Protein AF-K0F5Z2-F1 (afdb_monomer_lite)

Foldseek 3Di:
DAPDDDDFFFKKKFWDQVVQQGDPPPDPSTDIFIFGFHDFDDDPVNDDGGQWTWGWGADPPPGTDTHIAGVVSVIHMDGPPVPD

pLDDT: mean 91.79, std 8.67, range [45.12, 97.62]

Secondary structure (DSSP, 8-state):
--SS---TT-EEEEEE-SSS-B--TTSTT-EEEEEEEEEEE--TT--SS--EEEEEEEETTTEEEEEEE-GGGT---EE-GGG-

Sequence (84 aa):
MFDSEFAPGDPVRWFDDGHGRGLPADHPAAVRRSGVVSSVLRNPDGSGPAVGYFVRCYSTISGSYIATVRPDLGHVLALDERAS

Structure (mmCIF, N/CA/C/O backbone):
data_AF-K0F5Z2-F1
#
_entry.id   AF-K0F5Z2-F1
#
loop_
_atom_site.group_PDB
_atom_site.id
_atom_site.type_symbol
_atom_site.label_atom_id
_atom_site.label_alt_id
_atom_site.label_comp_id
_atom_site.label_asym_id
_atom_site.label_entity_id
_atom_site.label_seq_id
_atom_site.pdbx_PDB_ins_code
_atom_site.Cartn_x
_atom_site.Cartn_y
_atom_site.Cartn_z
_atom_site.occupancy
_atom_site.B_iso_or_equiv
_atom_site.auth_seq_id
_atom_site.auth_comp_id
_atom_site.auth_asym_id
_atom_site.auth_atom_id
_atom_site.pdbx_PDB_model_num
ATOM 1 N N . MET A 1 1 ? 8.565 -2.685 9.438 1.00 73.31 1 MET A N 1
ATOM 2 C CA . MET A 1 1 ? 7.221 -2.347 9.960 1.00 73.31 1 MET A CA 1
ATOM 3 C C . MET A 1 1 ? 6.844 -0.984 9.403 1.00 73.31 1 MET A C 1
ATOM 5 O O . MET A 1 1 ? 7.762 -0.254 9.058 1.00 73.31 1 MET A O 1
ATOM 9 N N . PHE A 1 2 ? 5.558 -0.669 9.241 1.00 80.62 2 PHE A N 1
ATOM 10 C CA . PHE A 1 2 ? 5.157 0.679 8.824 1.00 80.62 2 PHE A CA 1
ATOM 11 C C . PHE A 1 2 ? 5.276 1.666 9.989 1.00 80.62 2 PHE A C 1
ATOM 13 O O . PHE A 1 2 ? 4.951 1.307 11.118 1.00 80.62 2 PHE A O 1
ATOM 20 N N . ASP A 1 3 ? 5.693 2.899 9.697 1.00 76.31 3 ASP A N 1
ATOM 21 C CA . ASP A 1 3 ? 5.797 3.982 10.689 1.00 76.31 3 ASP A CA 1
ATOM 22 C C . ASP A 1 3 ? 4.425 4.527 11.123 1.00 76.31 3 ASP A C 1
ATOM 24 O O . ASP A 1 3 ? 4.308 5.255 12.105 1.00 76.31 3 ASP A O 1
ATOM 28 N N . SER A 1 4 ? 3.364 4.199 10.383 1.00 82.69 4 SER A N 1
ATOM 29 C CA . SER A 1 4 ? 1.986 4.602 10.670 1.00 82.69 4 SER A CA 1
ATOM 30 C C . SER A 1 4 ? 1.006 3.503 10.267 1.00 82.69 4 SER A C 1
ATOM 32 O O . SER A 1 4 ? 1.245 2.751 9.315 1.00 82.69 4 SER A O 1
ATOM 34 N N . GLU A 1 5 ? -0.101 3.402 11.004 1.00 89.75 5 GLU A N 1
ATOM 35 C CA . GLU A 1 5 ? -1.217 2.541 10.624 1.00 89.75 5 GLU A CA 1
ATOM 36 C C . GLU A 1 5 ? -2.190 3.299 9.720 1.00 89.75 5 GLU A C 1
ATOM 38 O O . GLU A 1 5 ? -2.536 4.444 9.999 1.00 89.75 5 GLU A O 1
ATOM 43 N N . PHE A 1 6 ? -2.634 2.636 8.654 1.00 94.19 6 PHE A N 1
ATOM 44 C CA . PHE A 1 6 ? -3.657 3.137 7.740 1.00 94.19 6 PHE A CA 1
ATOM 45 C C . PHE A 1 6 ? -4.951 2.341 7.931 1.00 94.19 6 PHE A C 1
ATOM 47 O O . PHE A 1 6 ? -4.922 1.128 8.168 1.00 94.19 6 PHE A O 1
ATOM 54 N N . ALA A 1 7 ? -6.090 3.007 7.803 1.00 94.94 7 ALA A N 1
ATOM 55 C CA . ALA A 1 7 ? -7.417 2.416 7.879 1.00 94.94 7 ALA A CA 1
ATOM 56 C C . ALA A 1 7 ? -7.991 2.135 6.478 1.00 94.94 7 ALA A C 1
ATOM 58 O O . ALA A 1 7 ? -7.613 2.783 5.501 1.00 94.94 7 ALA A O 1
ATOM 59 N N . PRO A 1 8 ? -8.938 1.187 6.342 1.00 96.56 8 PRO A N 1
ATOM 60 C CA . PRO A 1 8 ? -9.718 1.060 5.118 1.00 96.56 8 PRO A CA 1
ATOM 61 C C . PRO A 1 8 ? -10.389 2.390 4.748 1.00 96.56 8 PRO A C 1
ATOM 63 O O . PRO A 1 8 ? -11.065 2.993 5.577 1.00 96.56 8 PRO A O 1
ATOM 66 N N . GLY A 1 9 ? -10.219 2.823 3.500 1.00 96.62 9 GLY A N 1
ATOM 67 C CA . GLY A 1 9 ? -10.665 4.131 3.015 1.00 96.62 9 GLY A CA 1
ATOM 68 C C . GLY A 1 9 ? -9.554 5.177 2.921 1.00 96.62 9 GLY A C 1
ATOM 69 O O . GLY A 1 9 ? -9.721 6.137 2.170 1.00 96.62 9 GLY A O 1
ATOM 70 N N . ASP A 1 10 ? -8.409 4.970 3.576 1.00 96.38 10 ASP A N 1
ATOM 71 C CA . ASP A 1 10 ? -7.305 5.926 3.503 1.00 96.38 10 ASP A CA 1
ATOM 72 C C . ASP A 1 10 ? -6.685 5.952 2.096 1.00 96.38 10 ASP A C 1
ATOM 74 O O . ASP A 1 10 ? -6.321 4.895 1.555 1.00 96.38 10 ASP A O 1
ATOM 78 N N . PRO A 1 11 ? -6.527 7.143 1.489 1.00 96.81 11 PRO A N 1
ATOM 79 C CA . PRO A 1 11 ? -5.776 7.305 0.258 1.00 96.81 11 PRO A CA 1
ATOM 80 C C . PRO A 1 11 ? -4.282 7.243 0.575 1.00 96.81 11 PRO A C 1
ATOM 82 O O . PRO A 1 11 ? -3.767 7.994 1.405 1.00 96.81 11 PRO A O 1
ATOM 85 N N . VAL A 1 12 ? -3.564 6.354 -0.101 1.00 96.56 12 VAL A N 1
ATOM 86 C CA . VAL A 1 12 ? -2.138 6.113 0.134 1.00 96.56 12 VAL A CA 1
ATOM 87 C C . VAL A 1 12 ? -1.345 6.164 -1.159 1.00 96.56 12 VAL A C 1
ATOM 89 O O . VAL A 1 12 ? -1.854 5.886 -2.247 1.00 96.56 12 VAL A O 1
ATOM 92 N N . ARG A 1 13 ? -0.060 6.480 -1.025 1.00 96.19 13 ARG A N 1
ATOM 93 C CA . ARG A 1 13 ? 0.933 6.447 -2.099 1.00 96.19 13 ARG A CA 1
ATOM 94 C C . ARG A 1 13 ? 2.210 5.761 -1.640 1.00 96.19 13 ARG A C 1
ATOM 96 O O . ARG A 1 13 ? 2.570 5.830 -0.467 1.00 96.19 13 ARG A O 1
ATOM 103 N N . TRP A 1 14 ? 2.908 5.142 -2.580 1.00 96.25 14 TRP A N 1
ATOM 104 C CA . TRP A 1 14 ? 4.223 4.532 -2.377 1.00 96.25 14 TRP A CA 1
ATOM 105 C C . TRP A 1 14 ? 5.002 4.547 -3.694 1.00 96.25 14 TRP A C 1
ATOM 107 O O . TRP A 1 14 ? 4.498 5.012 -4.720 1.00 96.25 14 TRP A O 1
ATOM 117 N N . PHE A 1 15 ? 6.231 4.049 -3.665 1.00 97.06 15 PHE A N 1
ATOM 118 C CA . PHE A 1 15 ? 7.063 3.867 -4.847 1.00 97.06 15 PHE A CA 1
ATOM 119 C C . PHE A 1 15 ? 7.445 2.394 -4.987 1.00 97.06 15 PHE A C 1
ATOM 121 O O . PHE A 1 15 ? 7.762 1.750 -3.985 1.00 97.06 15 PHE A O 1
ATOM 128 N N . ASP A 1 16 ? 7.386 1.863 -6.208 1.00 96.88 16 ASP A N 1
ATOM 129 C CA . ASP A 1 16 ? 7.821 0.501 -6.534 1.00 96.88 16 ASP A CA 1
ATOM 130 C C . ASP A 1 16 ? 8.681 0.436 -7.801 1.00 96.88 16 ASP A C 1
ATOM 132 O O . ASP A 1 16 ? 8.833 1.423 -8.510 1.00 96.88 16 ASP A O 1
ATOM 136 N N . ASP A 1 17 ? 9.266 -0.723 -8.079 1.00 95.56 17 ASP A N 1
ATOM 137 C CA . ASP A 1 17 ? 10.083 -1.001 -9.268 1.00 95.56 17 ASP A CA 1
ATOM 138 C C . ASP A 1 17 ? 9.274 -1.382 -10.523 1.00 95.56 17 ASP A C 1
ATOM 140 O O . ASP A 1 17 ? 9.835 -1.876 -11.499 1.00 95.56 17 ASP A O 1
ATOM 144 N N . GLY A 1 18 ? 7.947 -1.226 -10.512 1.00 90.62 18 GLY A N 1
ATOM 145 C CA . GLY A 1 18 ? 7.072 -1.732 -11.573 1.00 90.62 18 GLY A CA 1
ATOM 146 C C . GLY A 1 18 ? 6.683 -3.207 -11.434 1.00 90.62 18 GLY A C 1
ATOM 147 O O . GLY A 1 18 ? 5.683 -3.623 -12.024 1.00 90.62 18 GLY A O 1
ATOM 148 N N . HIS A 1 19 ? 7.410 -3.976 -10.622 1.00 92.25 19 HIS A N 1
ATOM 149 C CA . HIS A 1 19 ? 7.202 -5.404 -10.369 1.00 92.25 19 HIS A CA 1
ATOM 150 C C . HIS A 1 19 ? 6.696 -5.695 -8.947 1.00 92.25 19 HIS A C 1
ATOM 152 O O . HIS A 1 19 ? 6.518 -6.855 -8.575 1.00 92.25 19 HIS A O 1
ATOM 158 N N . GLY A 1 20 ? 6.420 -4.647 -8.166 1.00 92.12 20 GLY A N 1
ATOM 159 C CA . GLY A 1 20 ? 5.841 -4.744 -6.829 1.00 92.12 20 GLY A CA 1
ATOM 160 C C . GLY A 1 20 ? 6.867 -4.875 -5.704 1.00 92.12 20 GLY A C 1
ATOM 161 O O . GLY A 1 20 ? 6.491 -5.280 -4.603 1.00 92.12 20 GLY A O 1
ATOM 162 N N . ARG A 1 21 ? 8.147 -4.558 -5.947 1.00 96.19 21 ARG A N 1
ATOM 163 C CA . ARG A 1 21 ? 9.099 -4.293 -4.858 1.00 96.19 21 ARG A CA 1
ATOM 164 C C . ARG A 1 21 ? 9.109 -2.810 -4.559 1.00 96.19 21 ARG A C 1
ATOM 166 O O . ARG A 1 21 ? 9.251 -2.003 -5.472 1.00 96.19 21 ARG A O 1
ATOM 173 N N . GLY A 1 22 ? 9.000 -2.461 -3.288 1.00 97.00 22 GLY A N 1
ATOM 174 C CA . GLY A 1 22 ? 9.094 -1.083 -2.853 1.00 97.00 22 GLY A CA 1
ATOM 175 C C . GLY A 1 22 ? 10.491 -0.516 -3.082 1.00 97.00 22 GLY A C 1
ATOM 176 O O . GLY A 1 22 ? 11.498 -1.200 -2.892 1.00 97.00 22 GLY A O 1
ATOM 177 N N . LEU A 1 23 ? 10.532 0.747 -3.491 1.00 97.12 23 LEU A N 1
ATOM 178 C CA . LEU A 1 23 ? 11.754 1.516 -3.697 1.00 97.12 23 LEU A CA 1
ATOM 179 C C . LEU A 1 23 ? 11.657 2.860 -2.969 1.00 97.12 23 LEU A C 1
ATOM 181 O O . LEU A 1 23 ? 10.550 3.362 -2.759 1.00 97.12 23 LEU A O 1
ATOM 185 N N . PRO A 1 24 ? 12.791 3.481 -2.605 1.00 95.06 24 PRO A N 1
ATOM 186 C CA . PRO A 1 24 ? 12.775 4.858 -2.143 1.00 95.06 24 PRO A CA 1
ATOM 187 C C . PRO A 1 24 ? 12.454 5.802 -3.314 1.00 95.06 24 PRO A C 1
ATOM 189 O O . PRO A 1 24 ? 12.688 5.485 -4.481 1.00 95.06 24 PRO A O 1
ATOM 192 N N . ALA A 1 25 ? 11.881 6.965 -3.001 1.00 94.88 25 ALA A N 1
ATOM 193 C CA . ALA A 1 25 ? 11.348 7.901 -3.995 1.00 94.88 25 ALA A CA 1
ATOM 194 C C . ALA A 1 25 ? 12.410 8.493 -4.941 1.00 94.88 25 ALA A C 1
ATOM 196 O O . ALA A 1 25 ? 12.074 8.961 -6.026 1.00 94.88 25 ALA A O 1
ATOM 197 N N . ASP A 1 26 ? 13.671 8.500 -4.516 1.00 96.00 26 ASP A N 1
ATOM 198 C CA . ASP A 1 26 ? 14.834 8.997 -5.251 1.00 96.00 26 ASP A CA 1
ATOM 199 C C . ASP A 1 26 ? 15.503 7.927 -6.131 1.00 96.00 26 ASP A C 1
ATOM 201 O O . ASP A 1 26 ? 16.424 8.235 -6.889 1.00 96.00 26 ASP A O 1
ATOM 205 N N . HIS A 1 27 ? 15.041 6.674 -6.079 1.00 96.81 27 HIS A N 1
ATOM 206 C CA . HIS A 1 27 ? 15.591 5.614 -6.914 1.00 96.81 27 HIS A CA 1
ATOM 207 C C . HIS A 1 27 ? 15.193 5.814 -8.392 1.00 96.81 27 HIS A C 1
ATOM 209 O 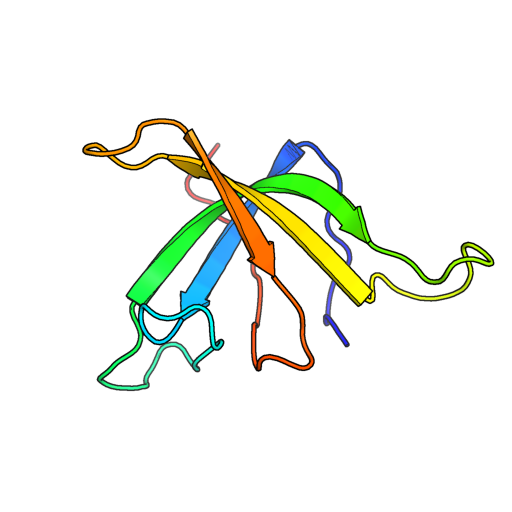O . HIS A 1 27 ? 14.018 6.022 -8.687 1.00 96.81 27 HIS A O 1
ATOM 215 N N . PRO A 1 28 ? 16.112 5.673 -9.368 1.00 96.75 28 PRO A N 1
ATOM 216 C CA . PRO A 1 28 ? 15.831 5.970 -10.781 1.00 96.75 28 PRO A CA 1
ATOM 217 C C . PRO A 1 28 ? 14.769 5.060 -11.418 1.00 96.75 28 PRO A C 1
ATOM 219 O O . PRO A 1 28 ? 14.131 5.442 -12.393 1.00 96.75 28 PRO A O 1
ATOM 222 N N . ALA A 1 29 ? 14.579 3.859 -10.871 1.00 96.12 29 ALA A N 1
ATOM 223 C CA . ALA A 1 29 ? 13.534 2.925 -11.296 1.00 96.12 29 ALA A CA 1
ATOM 224 C C . ALA A 1 29 ? 12.214 3.066 -10.510 1.00 96.12 29 ALA A C 1
ATOM 226 O O . ALA A 1 29 ? 11.301 2.273 -10.724 1.00 96.12 29 ALA A O 1
ATOM 227 N N . ALA A 1 30 ? 12.114 4.020 -9.577 1.00 97.38 30 ALA A N 1
ATOM 228 C CA . ALA A 1 30 ? 10.938 4.182 -8.732 1.00 97.38 30 ALA A CA 1
ATOM 229 C C . ALA A 1 30 ? 9.742 4.732 -9.519 1.00 97.38 30 ALA A C 1
ATOM 231 O O . ALA A 1 30 ? 9.762 5.839 -10.057 1.00 97.38 30 ALA A O 1
ATOM 232 N N . VAL A 1 31 ? 8.650 3.977 -9.512 1.00 95.56 31 VAL A N 1
ATOM 233 C CA . VAL A 1 31 ? 7.356 4.359 -10.066 1.00 95.56 31 VAL A CA 1
ATOM 234 C C . VAL A 1 31 ? 6.425 4.717 -8.918 1.00 95.56 31 VAL A C 1
ATOM 236 O O . VAL A 1 31 ? 6.141 3.891 -8.051 1.00 95.56 31 VAL A O 1
ATOM 239 N N . ARG A 1 32 ? 5.908 5.952 -8.917 1.00 95.12 32 ARG A N 1
ATOM 240 C CA . ARG A 1 32 ? 4.889 6.367 -7.945 1.00 95.12 32 ARG A CA 1
ATOM 241 C C . ARG A 1 32 ? 3.592 5.601 -8.197 1.00 95.12 32 ARG A C 1
ATOM 243 O O . ARG A 1 32 ? 3.026 5.662 -9.289 1.00 95.12 32 ARG A O 1
ATOM 250 N N . ARG A 1 33 ? 3.079 4.963 -7.152 1.00 95.06 33 ARG A N 1
ATOM 251 C CA . ARG A 1 33 ? 1.748 4.358 -7.094 1.00 95.06 33 ARG A CA 1
ATOM 252 C C . ARG A 1 33 ? 0.866 5.106 -6.114 1.00 95.06 33 ARG A C 1
ATOM 254 O O . ARG A 1 33 ? 1.359 5.715 -5.164 1.00 95.06 33 ARG A O 1
ATOM 261 N N . SER A 1 34 ? -0.437 5.023 -6.335 1.00 95.69 34 SER A N 1
ATOM 262 C CA . SER A 1 34 ? -1.436 5.446 -5.367 1.00 95.69 34 SER A CA 1
ATOM 263 C C . SER A 1 34 ? -2.692 4.588 -5.463 1.00 95.69 34 SER A C 1
ATOM 265 O O . SER A 1 34 ? -2.948 3.924 -6.472 1.00 95.69 34 SER A O 1
ATOM 267 N N . GLY A 1 35 ? -3.464 4.589 -4.385 1.00 96.12 35 GLY A N 1
ATOM 268 C CA . GLY A 1 35 ? -4.730 3.883 -4.293 1.00 96.12 35 GLY A CA 1
ATOM 269 C C . GLY A 1 35 ? -5.378 4.084 -2.931 1.00 96.12 35 GLY A C 1
ATOM 270 O O . GLY A 1 35 ? -4.919 4.894 -2.131 1.00 96.12 35 GLY A O 1
ATOM 271 N N . VAL A 1 36 ? -6.446 3.338 -2.671 1.00 97.38 36 VAL A N 1
ATOM 272 C CA . VAL A 1 36 ? -7.197 3.399 -1.412 1.00 97.38 36 VAL A CA 1
ATOM 273 C C . VAL A 1 36 ? -7.023 2.092 -0.656 1.00 97.38 36 VAL A C 1
ATOM 275 O O . VAL A 1 36 ? -7.196 1.014 -1.235 1.00 97.38 36 VAL A O 1
ATOM 278 N N . VAL A 1 37 ? -6.688 2.160 0.631 1.00 97.62 37 VAL A N 1
ATOM 279 C CA . VAL A 1 37 ? -6.593 0.968 1.480 1.00 97.62 37 VAL A CA 1
ATOM 280 C C . 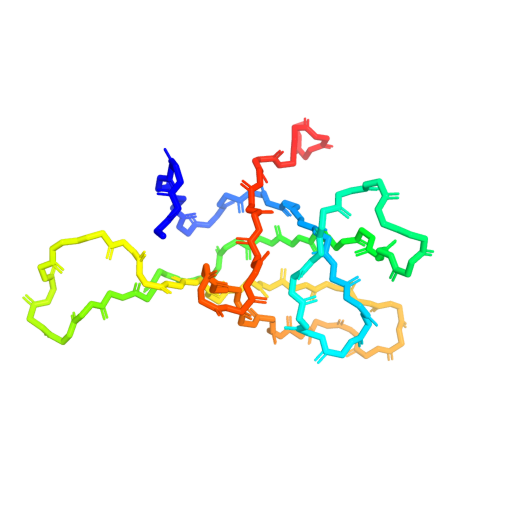VAL A 1 37 ? -7.953 0.272 1.513 1.00 97.62 37 VAL A C 1
ATOM 282 O O . VAL A 1 37 ? -8.965 0.851 1.893 1.00 97.62 37 VAL A O 1
ATOM 285 N N . SER A 1 38 ? -7.987 -0.988 1.090 1.00 97.62 38 SER A N 1
ATOM 286 C CA . SER A 1 38 ? -9.189 -1.824 1.085 1.00 97.62 38 SER A CA 1
ATOM 287 C C . SER A 1 38 ? -9.252 -2.739 2.301 1.00 97.62 38 SER A C 1
ATOM 289 O O . SER A 1 38 ? -10.34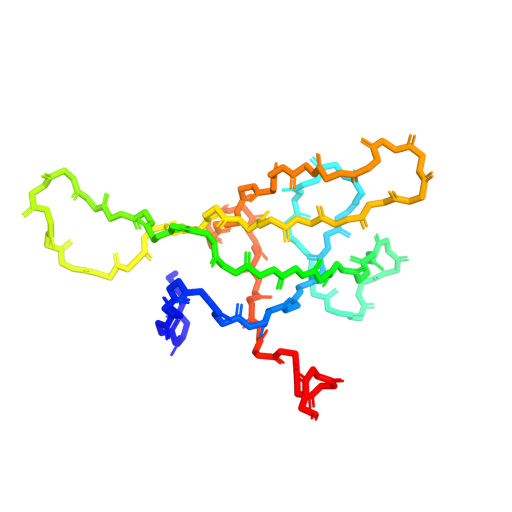5 -3.073 2.747 1.00 97.62 38 SER A O 1
ATOM 291 N N . SER A 1 39 ? -8.102 -3.194 2.800 1.00 96.31 39 SER A N 1
ATOM 292 C CA . SER A 1 39 ? -8.012 -4.043 3.987 1.00 96.31 39 SER A CA 1
ATOM 293 C C . SER A 1 39 ? -6.628 -3.937 4.611 1.00 96.31 39 SER A C 1
ATOM 295 O O . SER A 1 39 ? -5.625 -3.813 3.905 1.00 96.31 39 SER A O 1
ATOM 297 N N . VAL A 1 40 ? -6.586 -4.058 5.934 1.00 95.31 40 VAL A N 1
ATOM 298 C CA . VAL A 1 40 ? -5.353 -4.163 6.718 1.00 95.31 40 VAL A CA 1
ATOM 299 C C . VAL A 1 40 ? -5.015 -5.639 6.899 1.00 95.31 40 VAL A C 1
ATOM 301 O O . VAL A 1 40 ? -5.893 -6.439 7.224 1.00 95.31 40 VAL A O 1
ATOM 304 N N . LEU A 1 41 ? -3.757 -6.011 6.678 1.00 94.56 41 LEU A N 1
ATOM 305 C CA . LEU A 1 41 ? -3.246 -7.351 6.958 1.00 94.56 41 LEU A CA 1
ATOM 306 C C . LEU A 1 41 ? -2.586 -7.338 8.332 1.00 94.56 41 LEU A C 1
ATOM 308 O O . LEU A 1 41 ? -1.690 -6.532 8.580 1.00 94.56 41 LEU A O 1
ATOM 312 N N . ARG A 1 42 ? -3.007 -8.242 9.215 1.00 92.75 42 ARG A N 1
ATOM 313 C CA . ARG A 1 42 ? -2.438 -8.434 10.557 1.00 92.75 42 ARG A CA 1
ATOM 314 C C . ARG A 1 42 ? -2.047 -9.895 10.757 1.00 92.75 42 ARG A C 1
ATOM 316 O O . ARG A 1 42 ? -2.411 -10.753 9.951 1.00 92.75 42 ARG A O 1
ATOM 323 N N . ASN A 1 43 ? -1.304 -10.164 11.827 1.00 90.44 43 ASN A N 1
ATOM 324 C CA . ASN A 1 43 ? -1.027 -11.532 12.251 1.00 90.44 43 ASN A CA 1
ATOM 325 C C . ASN A 1 43 ? -2.339 -12.294 12.534 1.00 90.44 43 ASN A C 1
ATOM 327 O O . ASN A 1 43 ? -3.345 -11.663 12.870 1.00 90.44 43 ASN A O 1
ATOM 331 N N . PRO A 1 44 ? -2.359 -13.636 12.414 1.00 90.81 44 PRO A N 1
ATOM 332 C CA . PRO A 1 44 ? -3.576 -14.433 12.608 1.00 90.81 44 PRO A CA 1
ATOM 333 C C . PRO A 1 44 ? -4.217 -14.300 13.994 1.00 90.81 44 PRO A C 1
ATOM 335 O O . PRO A 1 44 ? -5.426 -14.450 14.128 1.00 90.81 44 PRO A O 1
ATOM 338 N N . ASP A 1 45 ? -3.416 -14.010 15.018 1.00 92.00 45 ASP A N 1
ATOM 339 C CA . ASP A 1 45 ? -3.876 -13.738 16.384 1.00 92.00 45 ASP A CA 1
ATOM 340 C C . ASP A 1 45 ? -4.452 -12.318 16.552 1.00 92.00 45 ASP A C 1
ATOM 342 O O . ASP A 1 45 ? -4.861 -11.935 17.646 1.00 92.00 45 ASP A O 1
ATOM 346 N N . GLY A 1 46 ? -4.468 -11.524 15.476 1.00 83.50 46 GLY A N 1
ATOM 347 C CA . GLY A 1 46 ? -4.876 -10.124 15.468 1.00 83.50 46 GLY A CA 1
ATOM 348 C C . GLY A 1 46 ? -3.922 -9.200 16.223 1.00 83.50 46 GLY A C 1
ATOM 349 O O . GLY A 1 46 ? -4.216 -8.010 16.343 1.00 83.50 46 GLY A O 1
ATOM 350 N N . SER A 1 47 ? -2.801 -9.716 16.735 1.00 85.75 47 SER A N 1
ATOM 351 C CA . SER A 1 47 ? -1.911 -8.961 17.602 1.00 85.75 47 SER A CA 1
ATOM 352 C C . SER A 1 47 ? -0.879 -8.169 16.804 1.00 85.75 47 SER A C 1
ATOM 354 O O . SER A 1 47 ? -0.415 -8.555 15.723 1.00 85.75 47 SER A O 1
ATOM 356 N N . GLY A 1 48 ? -0.504 -7.030 17.380 1.00 86.12 48 GLY A N 1
ATOM 357 C CA . GLY A 1 48 ? 0.561 -6.199 16.857 1.00 86.12 48 GLY A CA 1
ATOM 358 C C . GLY A 1 48 ? 0.184 -5.398 15.604 1.00 86.12 48 GLY A C 1
ATOM 359 O O . GLY A 1 48 ? -0.993 -5.218 15.267 1.00 86.12 48 GLY A O 1
ATOM 360 N N . PRO A 1 49 ? 1.206 -4.845 14.943 1.00 88.81 49 PRO A N 1
ATOM 361 C CA . PRO A 1 49 ? 1.028 -3.888 13.866 1.00 88.81 49 PRO A CA 1
ATOM 362 C C . PRO A 1 49 ? 0.570 -4.536 12.567 1.00 88.81 49 PRO A C 1
ATOM 364 O O . PRO A 1 49 ? 0.728 -5.740 12.352 1.00 88.81 49 PRO A O 1
ATOM 367 N N . ALA A 1 50 ? 0.068 -3.706 11.657 1.00 92.12 50 ALA A N 1
ATOM 368 C CA . ALA A 1 50 ? -0.173 -4.126 10.286 1.00 92.12 50 ALA A CA 1
ATOM 369 C C . ALA A 1 50 ? 1.105 -4.708 9.647 1.00 92.12 50 ALA A C 1
ATOM 371 O O . ALA A 1 50 ? 2.157 -4.063 9.599 1.00 92.12 50 ALA A O 1
ATOM 372 N N . VAL A 1 51 ? 0.996 -5.925 9.112 1.00 93.69 51 VAL A N 1
ATOM 373 C CA . VAL A 1 51 ? 2.061 -6.592 8.342 1.00 93.69 51 VAL A CA 1
ATOM 374 C C . VAL A 1 51 ? 1.988 -6.250 6.851 1.00 93.69 51 VAL A C 1
ATOM 376 O O . VAL A 1 51 ? 2.930 -6.501 6.101 1.00 93.69 51 VAL A O 1
ATOM 379 N N . GLY A 1 52 ? 0.878 -5.657 6.412 1.00 95.50 52 GLY A N 1
ATOM 380 C CA . GLY A 1 52 ? 0.648 -5.265 5.029 1.00 95.50 52 GLY A CA 1
ATOM 381 C C . GLY A 1 52 ? -0.709 -4.601 4.828 1.00 95.50 52 GLY A C 1
ATOM 382 O O . GLY A 1 52 ? -1.535 -4.547 5.738 1.00 95.50 52 GLY A O 1
ATOM 383 N N . TYR A 1 53 ? -0.951 -4.153 3.604 1.00 97.12 53 TYR A N 1
ATOM 384 C CA . TYR A 1 53 ? -2.227 -3.601 3.169 1.00 97.12 53 TYR A CA 1
ATOM 385 C C . TYR A 1 53 ? -2.596 -4.152 1.799 1.00 97.12 53 TYR A C 1
ATOM 387 O O . TYR A 1 53 ? -1.739 -4.293 0.922 1.00 97.12 53 TYR A O 1
ATOM 395 N N . PHE A 1 54 ? -3.884 -4.410 1.60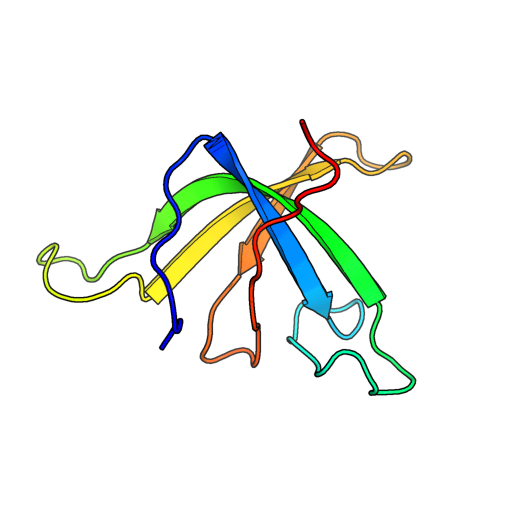0 1.00 97.56 54 PHE A N 1
ATOM 396 C CA . PHE A 1 54 ? -4.447 -4.494 0.260 1.00 97.56 54 PHE A CA 1
ATOM 397 C C . PHE A 1 54 ? -4.905 -3.107 -0.154 1.00 97.56 54 PHE A C 1
ATOM 399 O O . PHE A 1 54 ? -5.766 -2.518 0.498 1.00 97.56 54 PHE A O 1
ATOM 406 N N . VAL A 1 55 ? -4.342 -2.599 -1.243 1.00 97.62 55 VAL A N 1
ATOM 407 C CA . VAL A 1 55 ? -4.637 -1.268 -1.765 1.00 97.62 55 VAL A CA 1
ATOM 408 C C . VAL A 1 55 ? -5.338 -1.403 -3.107 1.00 97.62 55 VAL A C 1
ATOM 410 O O . VAL A 1 55 ? -4.798 -1.974 -4.056 1.00 97.62 55 VAL A O 1
ATOM 413 N N . ARG A 1 56 ? -6.554 -0.868 -3.198 1.00 97.25 56 ARG A N 1
ATOM 414 C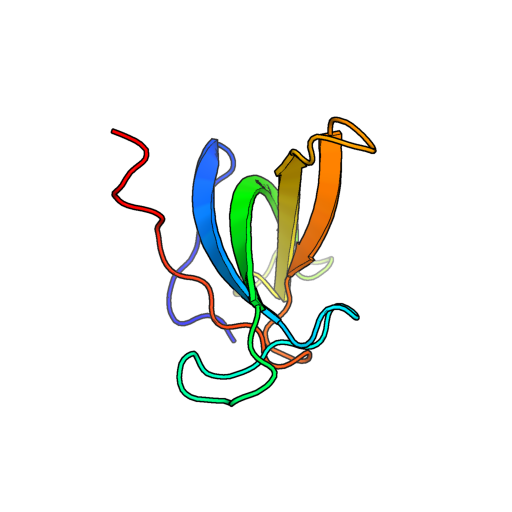 CA . ARG A 1 56 ? -7.294 -0.773 -4.452 1.00 97.25 56 ARG A CA 1
ATOM 415 C C . ARG A 1 56 ? -6.714 0.357 -5.289 1.00 97.25 56 ARG A C 1
ATOM 417 O O . ARG A 1 56 ? -6.775 1.522 -4.906 1.00 97.25 56 ARG A O 1
ATOM 424 N N . CYS A 1 57 ? -6.186 -0.013 -6.441 1.00 95.19 57 CYS A N 1
ATOM 425 C CA . CYS A 1 57 ? -5.579 0.877 -7.415 1.00 95.19 57 CYS A CA 1
ATOM 426 C C . CYS A 1 57 ? -6.450 0.948 -8.667 1.00 95.19 57 CYS A C 1
ATOM 428 O O . CYS A 1 57 ? -7.255 0.050 -8.922 1.00 95.19 57 CYS A O 1
ATOM 430 N N . TYR A 1 58 ? -6.239 1.982 -9.476 1.00 92.25 58 TYR A N 1
ATOM 431 C CA . TYR A 1 58 ? -6.884 2.136 -10.774 1.00 92.25 58 TYR A CA 1
ATOM 432 C C . TYR A 1 58 ? -5.825 2.357 -11.849 1.00 92.25 58 TYR A C 1
ATOM 434 O O . TYR A 1 58 ? -4.925 3.178 -11.682 1.00 92.25 58 TYR A O 1
ATOM 442 N N . SER A 1 59 ? -5.939 1.633 -12.959 1.00 86.81 59 SER A N 1
ATOM 443 C CA . SER A 1 59 ? -5.204 1.919 -14.187 1.00 86.81 59 SER A CA 1
ATOM 444 C C . SER A 1 59 ? -6.179 2.148 -15.338 1.00 86.81 59 SER A C 1
ATOM 446 O O . SER A 1 59 ? -7.302 1.643 -15.337 1.00 86.81 59 SER A O 1
ATOM 448 N N . THR A 1 60 ? -5.737 2.889 -16.349 1.00 85.12 60 THR A N 1
ATOM 449 C CA . THR A 1 60 ? -6.515 3.125 -17.572 1.00 85.12 60 THR A CA 1
ATOM 450 C C . THR A 1 60 ? -6.669 1.873 -18.436 1.00 85.12 60 THR A C 1
ATOM 452 O O . THR A 1 60 ? -7.575 1.823 -19.260 1.00 85.12 60 THR A O 1
ATOM 455 N N . ILE A 1 61 ? -5.806 0.867 -18.257 1.00 85.94 61 ILE A N 1
ATOM 456 C CA . ILE A 1 61 ? -5.758 -0.338 -19.099 1.00 85.94 61 ILE A CA 1
ATOM 457 C C . ILE A 1 61 ? -6.568 -1.478 -18.475 1.00 85.94 61 ILE A C 1
ATOM 459 O O . ILE A 1 61 ? -7.380 -2.103 -19.149 1.00 85.94 61 ILE A O 1
ATOM 463 N N . SER A 1 62 ? -6.341 -1.766 -17.192 1.00 82.06 62 SER A N 1
ATOM 464 C CA . SER A 1 62 ? -6.933 -2.913 -16.487 1.00 82.06 62 SER A CA 1
ATOM 465 C C . SER A 1 62 ? -8.133 -2.554 -15.609 1.00 82.06 62 SER A C 1
ATOM 467 O O . SER A 1 62 ? -8.738 -3.442 -15.012 1.00 82.06 62 SER A O 1
ATOM 469 N N . GLY A 1 63 ? -8.482 -1.269 -15.499 1.00 91.81 63 GLY A N 1
ATOM 470 C CA . GLY A 1 63 ? -9.472 -0.809 -14.532 1.00 91.81 63 GLY A CA 1
ATOM 471 C C . GLY A 1 63 ? -8.942 -0.930 -13.102 1.00 91.81 63 GLY A C 1
ATOM 472 O O . GLY A 1 63 ? -7.805 -0.548 -12.816 1.00 91.81 63 GLY A O 1
ATOM 473 N N . SER A 1 64 ? -9.768 -1.433 -12.182 1.00 93.88 64 SER A N 1
ATOM 474 C CA . SER A 1 64 ? -9.368 -1.590 -10.781 1.00 93.88 64 SER A CA 1
ATOM 475 C C . SER A 1 64 ? -8.579 -2.875 -10.542 1.00 93.88 64 SER A C 1
ATOM 477 O O . SER A 1 64 ? -9.011 -3.946 -10.965 1.00 93.88 64 SER A O 1
ATOM 479 N N . TYR A 1 65 ? -7.499 -2.794 -9.771 1.00 94.12 65 TYR A N 1
ATOM 480 C CA . TYR A 1 65 ? -6.723 -3.953 -9.322 1.00 94.12 65 TYR A CA 1
ATOM 481 C C . TYR A 1 65 ? -6.309 -3.798 -7.852 1.00 94.12 65 TYR A C 1
ATOM 483 O O . TYR A 1 65 ? -6.375 -2.701 -7.295 1.00 94.12 65 TYR A O 1
ATOM 491 N N . ILE A 1 66 ? -5.904 -4.895 -7.206 1.00 95.38 66 ILE A N 1
ATOM 492 C CA . ILE A 1 66 ? -5.402 -4.881 -5.826 1.00 95.38 66 ILE A CA 1
ATOM 493 C C . ILE A 1 66 ? -3.880 -4.992 -5.846 1.00 95.38 66 ILE A C 1
ATOM 495 O O . ILE A 1 66 ? -3.332 -5.938 -6.409 1.00 95.38 66 ILE A O 1
ATOM 499 N N . ALA A 1 67 ? -3.209 -4.038 -5.208 1.00 95.75 67 ALA A N 1
ATOM 500 C CA . ALA A 1 67 ? -1.795 -4.122 -4.881 1.00 95.75 67 ALA A CA 1
ATOM 501 C C . ALA A 1 67 ? -1.630 -4.598 -3.434 1.00 95.75 67 ALA A C 1
ATOM 503 O O . ALA A 1 67 ? -2.335 -4.141 -2.533 1.00 95.75 67 ALA A O 1
ATOM 504 N N . THR A 1 68 ? -0.681 -5.502 -3.212 1.00 96.31 68 THR A N 1
ATOM 505 C CA . THR A 1 68 ? -0.275 -5.919 -1.869 1.00 96.31 68 THR A CA 1
ATOM 506 C C . THR A 1 68 ? 0.945 -5.115 -1.474 1.00 96.31 68 THR A C 1
ATOM 508 O O . THR A 1 68 ? 2.004 -5.263 -2.079 1.00 96.31 68 THR A O 1
ATOM 511 N N . VAL A 1 69 ? 0.809 -4.285 -0.447 1.00 96.44 69 VAL A N 1
ATOM 512 C CA . VAL A 1 69 ? 1.877 -3.392 -0.009 1.00 96.44 69 VAL A CA 1
ATOM 513 C C . VAL A 1 69 ? 2.363 -3.844 1.358 1.00 96.44 69 VAL A C 1
ATOM 515 O O . VAL A 1 69 ? 1.574 -3.975 2.292 1.00 96.44 69 VAL A O 1
ATOM 518 N N . ARG A 1 70 ? 3.657 -4.143 1.469 1.00 95.44 70 ARG A N 1
ATOM 519 C CA . ARG A 1 70 ? 4.263 -4.722 2.676 1.00 95.44 70 ARG A CA 1
ATOM 520 C C . ARG A 1 70 ? 5.653 -4.143 2.959 1.00 95.44 70 ARG A C 1
ATOM 522 O O . ARG A 1 70 ? 6.410 -3.966 1.998 1.00 95.44 70 ARG A O 1
ATOM 529 N N . PRO A 1 71 ? 6.035 -3.927 4.233 1.00 92.81 71 PRO A N 1
ATOM 530 C CA . PRO A 1 71 ? 7.336 -3.353 4.576 1.00 92.81 71 PRO A CA 1
ATOM 531 C C . PRO A 1 71 ? 8.504 -4.280 4.230 1.00 92.81 71 PRO A C 1
ATOM 533 O O . PRO A 1 71 ? 9.582 -3.808 3.893 1.00 92.81 71 PRO A O 1
ATOM 536 N N . ASP A 1 72 ? 8.307 -5.599 4.302 1.00 93.62 72 ASP A N 1
ATOM 537 C CA . ASP A 1 72 ? 9.345 -6.590 3.994 1.00 93.62 72 ASP A CA 1
ATOM 538 C C . ASP A 1 72 ? 9.668 -6.679 2.495 1.00 93.62 72 ASP A C 1
ATOM 540 O O . ASP A 1 72 ? 10.725 -7.172 2.118 1.00 93.62 72 ASP A O 1
ATOM 544 N N . LEU A 1 73 ? 8.791 -6.140 1.646 1.00 94.88 73 LEU A N 1
ATOM 545 C CA . LEU A 1 73 ? 9.050 -5.929 0.223 1.00 94.88 73 LEU A CA 1
ATOM 546 C C . LEU A 1 73 ? 9.667 -4.549 -0.067 1.00 94.88 73 LEU A C 1
ATOM 548 O O . LEU A 1 73 ? 9.769 -4.176 -1.229 1.00 94.88 73 LEU A O 1
ATOM 552 N N . GLY A 1 74 ? 10.045 -3.783 0.962 1.00 95.19 74 GLY A N 1
ATOM 553 C CA . GLY A 1 74 ? 10.651 -2.453 0.829 1.00 95.19 74 GLY A CA 1
ATOM 554 C C . GLY A 1 74 ? 9.653 -1.307 0.659 1.00 9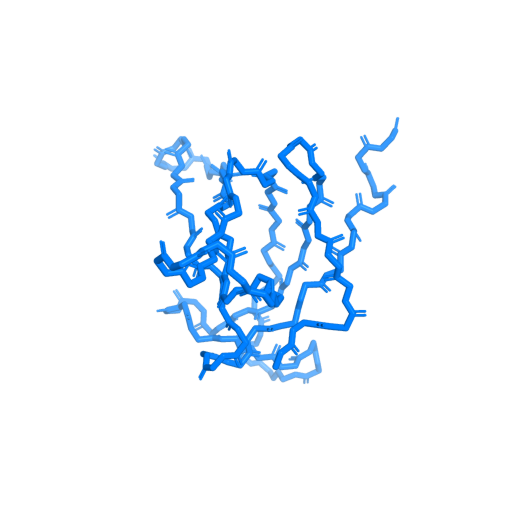5.19 74 GLY A C 1
ATOM 555 O O . GLY A 1 74 ? 10.058 -0.182 0.377 1.00 95.19 74 GLY A O 1
ATOM 556 N N . HIS A 1 75 ? 8.347 -1.555 0.794 1.00 95.69 75 HIS A N 1
ATOM 557 C CA . HIS A 1 75 ? 7.357 -0.500 0.600 1.00 95.69 75 HIS A CA 1
ATOM 558 C C . HIS A 1 75 ? 7.298 0.461 1.784 1.00 95.69 75 HIS A C 1
ATOM 560 O O . HIS A 1 75 ? 7.122 0.043 2.930 1.00 95.69 75 HIS A O 1
ATOM 566 N N . VAL A 1 76 ? 7.314 1.754 1.467 1.00 94.44 76 VAL A N 1
ATOM 567 C CA . VAL A 1 76 ? 7.012 2.843 2.397 1.00 94.44 76 VAL A CA 1
ATOM 568 C C . VAL A 1 76 ? 5.743 3.532 1.909 1.00 94.44 76 VAL A C 1
ATOM 570 O O . VAL A 1 76 ? 5.724 4.083 0.807 1.00 94.44 76 VAL A O 1
ATOM 573 N N . LEU A 1 77 ? 4.672 3.471 2.702 1.00 94.38 77 LEU A N 1
ATOM 574 C CA . LEU A 1 77 ? 3.428 4.180 2.398 1.00 94.38 77 LEU A CA 1
ATOM 575 C C . LEU A 1 77 ? 3.441 5.542 3.072 1.00 94.38 77 LEU A C 1
ATOM 577 O O . LEU A 1 77 ? 3.904 5.689 4.200 1.00 94.38 77 LEU A O 1
ATOM 581 N N . ALA A 1 78 ? 2.831 6.503 2.398 1.00 94.50 78 ALA A N 1
ATOM 582 C CA . ALA A 1 78 ? 2.406 7.765 2.976 1.00 94.50 78 ALA A CA 1
ATOM 583 C C . ALA A 1 78 ? 0.943 8.016 2.601 1.00 94.50 78 ALA A C 1
ATOM 585 O O . ALA A 1 78 ? 0.470 7.490 1.588 1.00 94.50 78 ALA A O 1
ATOM 586 N N . LEU A 1 79 ? 0.247 8.856 3.372 1.00 94.56 79 LEU A N 1
ATOM 587 C CA . LEU A 1 79 ? -1.044 9.389 2.941 1.00 94.56 79 LEU A CA 1
ATOM 588 C C . LEU A 1 79 ? -0.874 10.140 1.611 1.00 94.56 79 LEU A C 1
ATOM 590 O O . LEU A 1 79 ? 0.113 10.856 1.394 1.00 94.56 79 LEU A O 1
ATOM 594 N N . ASP A 1 80 ? -1.826 9.957 0.700 1.00 92.06 80 ASP A N 1
ATOM 595 C CA . ASP A 1 80 ? -1.910 10.753 -0.522 1.00 92.06 80 ASP A CA 1
ATOM 596 C C . ASP A 1 80 ? -2.807 11.967 -0.267 1.00 92.06 80 ASP A C 1
ATOM 598 O O . ASP A 1 80 ? -4.005 11.956 -0.536 1.00 92.06 80 ASP A O 1
ATOM 602 N N . GLU A 1 81 ? -2.210 13.037 0.260 1.00 81.19 81 GLU A N 1
ATOM 603 C CA . GLU A 1 81 ? -2.896 14.288 0.635 1.00 81.19 81 GLU A CA 1
ATOM 604 C C . GLU A 1 81 ? -3.569 15.008 -0.549 1.00 81.19 81 GLU A C 1
ATOM 606 O O . GLU A 1 81 ? -4.306 15.968 -0.362 1.00 81.19 81 GLU A O 1
ATOM 611 N N . ARG A 1 82 ? -3.354 14.544 -1.786 1.00 68.31 82 ARG A N 1
ATOM 612 C CA . ARG A 1 82 ? -4.028 15.065 -2.986 1.00 68.31 82 ARG A CA 1
ATOM 613 C C . ARG A 1 82 ? -5.470 14.573 -3.162 1.00 68.31 82 ARG A C 1
ATOM 615 O O . ARG A 1 82 ? -6.095 14.945 -4.148 1.00 68.31 82 ARG A O 1
ATOM 622 N N . ALA A 1 83 ? -5.969 13.711 -2.276 1.00 55.09 83 ALA A N 1
ATOM 623 C CA . ALA A 1 83 ? -7.299 13.105 -2.381 1.00 55.09 83 ALA A CA 1
ATOM 624 C C . ALA A 1 83 ? -8.398 13.804 -1.549 1.00 55.09 83 ALA A C 1
ATOM 626 O O . ALA A 1 83 ? -9.486 13.246 -1.423 1.00 55.09 83 ALA A O 1
ATOM 627 N N . SER A 1 84 ? -8.127 14.988 -0.982 1.00 45.12 84 SER A N 1
ATOM 628 C CA . SER A 1 84 ? -9.153 15.861 -0.369 1.00 45.12 84 SER A CA 1
ATOM 629 C C . SER A 1 84 ? -9.666 16.889 -1.372 1.00 45.12 84 SER A C 1
ATOM 631 O O . SER A 1 84 ? -10.876 17.192 -1.322 1.00 45.12 84 SER A O 1
#

Radius of gyration: 12.49 Å; chains: 1; bounding box: 26×30×37 Å

Organism: Nocardia brasiliensis (strain ATCC 700358 / HUJEG-1) (NCBI:txid1133849)